Protein AF-A0A377UZG2-F1 (afdb_monomer_lite)

Organism: Klebsiella pneumoniae (NCBI:txid573)

Structure (mmCIF, N/CA/C/O backbone):
data_AF-A0A377UZG2-F1
#
_entry.id   AF-A0A377UZG2-F1
#
loop_
_atom_site.group_PDB
_atom_site.id
_atom_site.type_symbol
_atom_site.label_atom_id
_atom_site.label_alt_id
_atom_site.label_comp_id
_atom_site.label_asym_id
_atom_site.label_entity_id
_atom_site.label_seq_id
_atom_site.pdbx_PDB_ins_code
_atom_site.Cartn_x
_atom_site.Cartn_y
_atom_site.Cartn_z
_atom_site.occupancy
_atom_site.B_iso_or_equiv
_atom_site.auth_seq_id
_atom_site.auth_comp_id
_atom_site.auth_asym_id
_atom_site.auth_atom_id
_atom_site.pdbx_PDB_model_num
ATOM 1 N N . MET A 1 1 ? -2.870 3.701 -3.866 1.00 54.38 1 MET A N 1
ATOM 2 C CA . MET A 1 1 ? -2.732 3.797 -5.335 1.00 54.38 1 MET A CA 1
ATOM 3 C C . MET A 1 1 ? -1.272 4.090 -5.650 1.00 54.38 1 MET A C 1
ATOM 5 O O . MET A 1 1 ? -0.731 5.017 -5.062 1.00 54.38 1 MET A O 1
ATOM 9 N N . ILE A 1 2 ? -0.619 3.302 -6.506 1.00 61.09 2 ILE A N 1
ATOM 10 C CA . ILE A 1 2 ? 0.717 3.645 -7.017 1.00 61.09 2 ILE A CA 1
ATOM 11 C C . ILE A 1 2 ? 0.503 4.566 -8.218 1.00 61.09 2 ILE A C 1
ATOM 13 O O . ILE A 1 2 ? -0.154 4.166 -9.176 1.00 61.09 2 ILE A O 1
ATOM 17 N N . LYS A 1 3 ? 1.008 5.802 -8.161 1.00 67.12 3 LYS A N 1
ATOM 18 C CA . LYS A 1 3 ? 0.963 6.745 -9.286 1.00 67.12 3 LYS A CA 1
ATOM 19 C C . LYS A 1 3 ? 2.323 6.746 -9.978 1.00 67.12 3 LYS A C 1
ATOM 21 O O . LYS A 1 3 ? 3.295 7.241 -9.417 1.00 67.12 3 LYS A O 1
ATOM 26 N N . SER A 1 4 ? 2.395 6.213 -11.194 1.00 62.47 4 SER A N 1
ATOM 27 C CA . SER A 1 4 ? 3.550 6.397 -12.076 1.00 62.47 4 SER A CA 1
ATOM 28 C C . SER A 1 4 ? 3.412 7.723 -12.828 1.00 62.47 4 SER A C 1
ATOM 30 O O . SER A 1 4 ? 2.350 8.025 -13.371 1.00 62.47 4 SER A O 1
ATOM 32 N N . HIS A 1 5 ? 4.469 8.534 -12.866 1.00 71.62 5 HIS A N 1
ATOM 33 C CA . HIS A 1 5 ? 4.528 9.690 -13.766 1.00 71.62 5 HIS A CA 1
ATOM 34 C C . HIS A 1 5 ? 4.652 9.191 -15.218 1.00 71.62 5 HIS A C 1
ATOM 36 O O . HIS A 1 5 ? 5.273 8.155 -15.438 1.00 71.62 5 HIS A O 1
ATOM 42 N N . GLY A 1 6 ? 4.106 9.900 -16.213 1.00 62.66 6 GLY A N 1
ATOM 43 C CA . GLY A 1 6 ? 4.118 9.460 -17.625 1.00 62.66 6 GLY A CA 1
ATOM 44 C C . GLY A 1 6 ? 5.517 9.250 -18.232 1.00 62.66 6 GLY A C 1
ATOM 45 O O . GLY A 1 6 ? 5.645 8.610 -19.268 1.00 62.66 6 GLY A O 1
ATOM 46 N N . ALA A 1 7 ? 6.565 9.735 -17.556 1.00 63.75 7 ALA A N 1
ATOM 47 C CA . ALA A 1 7 ? 7.975 9.529 -17.897 1.00 63.75 7 ALA A CA 1
ATOM 48 C C . ALA A 1 7 ? 8.658 8.385 -17.106 1.00 63.75 7 ALA A C 1
ATOM 50 O O . ALA A 1 7 ? 9.881 8.248 -17.146 1.00 63.75 7 ALA A O 1
ATOM 51 N N . ALA A 1 8 ? 7.907 7.584 -16.341 1.00 67.44 8 ALA A N 1
ATOM 52 C CA . ALA A 1 8 ? 8.455 6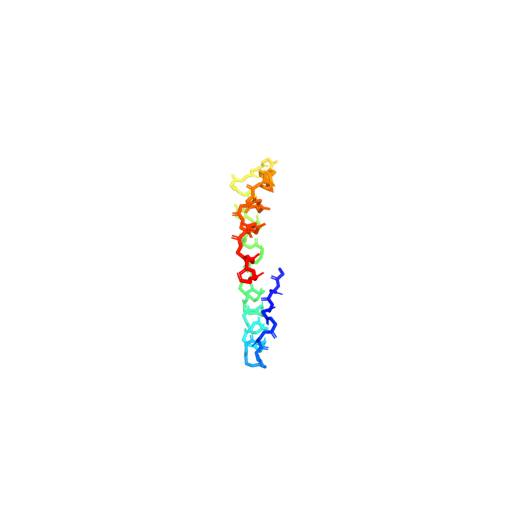.470 -15.572 1.00 67.44 8 ALA A CA 1
ATOM 53 C C . ALA A 1 8 ? 8.947 5.363 -16.517 1.00 67.44 8 ALA A C 1
ATOM 55 O O . ALA A 1 8 ? 8.162 4.636 -17.121 1.00 67.44 8 ALA A O 1
ATOM 56 N N . ASN A 1 9 ? 10.266 5.238 -16.646 1.00 81.00 9 ASN A N 1
ATOM 57 C CA . ASN A 1 9 ? 10.884 4.149 -17.396 1.00 81.00 9 ASN A CA 1
ATOM 58 C C . ASN A 1 9 ? 10.739 2.804 -16.653 1.00 81.00 9 ASN A C 1
ATOM 60 O O . ASN A 1 9 ? 10.384 2.761 -15.473 1.00 81.00 9 ASN A O 1
ATOM 64 N N . GLN A 1 10 ? 11.045 1.697 -17.338 1.00 84.69 10 GLN A N 1
ATOM 65 C CA . GLN A 1 10 ? 10.899 0.331 -16.810 1.00 84.69 10 GLN A CA 1
ATOM 66 C C . GLN A 1 10 ? 11.488 0.157 -15.399 1.00 84.69 10 GLN A C 1
ATOM 68 O O . GLN A 1 10 ? 10.882 -0.509 -14.565 1.00 84.69 10 GLN A O 1
ATOM 73 N N . ARG A 1 11 ? 12.626 0.802 -15.095 1.00 86.00 11 ARG A N 1
ATOM 74 C CA . ARG A 1 11 ? 13.265 0.712 -13.772 1.00 86.00 11 ARG A CA 1
ATOM 75 C C . ARG A 1 11 ? 12.403 1.326 -12.673 1.00 86.00 11 ARG A C 1
ATOM 77 O O . ARG A 1 11 ? 12.271 0.729 -11.611 1.00 86.00 11 ARG A O 1
ATOM 84 N N . ALA A 1 12 ? 11.797 2.485 -12.926 1.00 85.81 12 ALA A N 1
ATOM 85 C CA . ALA A 1 12 ? 10.902 3.127 -11.964 1.00 85.81 12 ALA A CA 1
ATOM 86 C C . ALA A 1 12 ? 9.669 2.256 -11.673 1.00 85.81 12 ALA A C 1
ATOM 88 O O . ALA A 1 12 ? 9.225 2.173 -10.529 1.00 85.81 12 ALA A O 1
ATOM 89 N N . PHE A 1 13 ? 9.153 1.566 -12.692 1.00 85.88 13 PHE A N 1
ATOM 90 C CA . PHE A 1 13 ? 8.029 0.650 -12.528 1.00 85.88 13 PHE A CA 1
ATOM 91 C C . PHE A 1 13 ? 8.406 -0.600 -11.718 1.00 85.88 13 PHE A C 1
ATOM 93 O O . PHE A 1 13 ? 7.708 -0.931 -10.760 1.00 85.88 13 PHE A O 1
ATOM 100 N N . SER A 1 14 ? 9.536 -1.246 -12.030 1.00 91.31 14 SER A N 1
ATOM 101 C CA . SER A 1 14 ? 10.028 -2.403 -11.267 1.00 91.31 14 SER A CA 1
ATOM 102 C C . SER A 1 14 ? 10.241 -2.067 -9.790 1.00 91.31 14 SER A C 1
ATOM 104 O O . SER A 1 14 ? 9.757 -2.785 -8.918 1.00 91.31 14 SER A O 1
ATOM 106 N N . VAL A 1 15 ? 10.870 -0.923 -9.500 1.00 92.50 15 VAL A N 1
ATOM 107 C CA . VAL A 1 15 ? 11.080 -0.454 -8.122 1.00 92.50 15 VAL A CA 1
ATOM 108 C C . VAL A 1 15 ? 9.750 -0.212 -7.403 1.00 92.50 15 VAL A C 1
ATOM 110 O O . VAL A 1 15 ? 9.610 -0.578 -6.239 1.00 92.50 15 VAL A O 1
ATOM 113 N N . ALA A 1 16 ? 8.750 0.367 -8.074 1.00 89.50 16 ALA A N 1
ATOM 114 C CA . ALA A 1 16 ? 7.440 0.598 -7.468 1.00 89.50 16 ALA A CA 1
ATOM 115 C C . ALA A 1 16 ? 6.726 -0.715 -7.100 1.00 89.50 16 ALA A C 1
ATOM 117 O O . ALA A 1 16 ?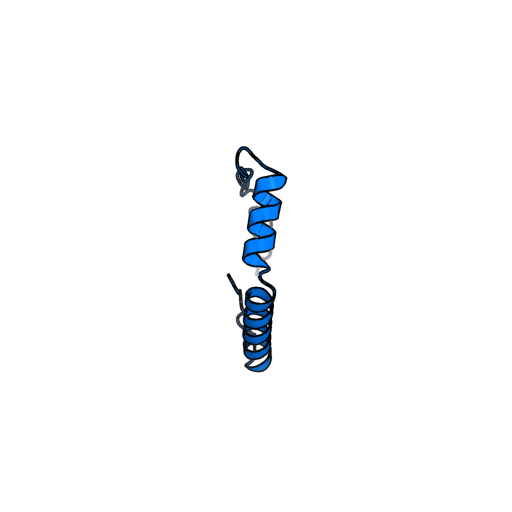 6.098 -0.798 -6.043 1.00 89.50 16 ALA A O 1
ATOM 118 N N . ILE A 1 17 ? 6.854 -1.751 -7.933 1.00 92.06 17 ILE A N 1
ATOM 119 C CA . ILE A 1 17 ? 6.317 -3.084 -7.632 1.00 92.06 17 ILE A CA 1
ATOM 120 C C . ILE A 1 17 ? 7.043 -3.695 -6.433 1.00 92.06 17 ILE A C 1
ATOM 122 O O . ILE A 1 17 ? 6.390 -4.152 -5.497 1.00 92.06 17 ILE A O 1
ATOM 126 N N . GLU A 1 18 ? 8.376 -3.674 -6.422 1.00 95.56 18 GLU A N 1
ATOM 127 C CA . GLU A 1 18 ? 9.165 -4.203 -5.304 1.00 95.56 18 GLU A CA 1
ATOM 128 C C . GLU A 1 18 ? 8.812 -3.510 -3.984 1.00 95.56 18 GLU A C 1
ATOM 130 O O . GLU A 1 18 ? 8.627 -4.165 -2.957 1.00 95.56 18 GLU A O 1
ATOM 135 N N . GLN A 1 19 ? 8.645 -2.187 -4.010 1.00 93.88 19 GLN A N 1
ATOM 136 C CA . GLN A 1 19 ? 8.208 -1.421 -2.846 1.00 93.88 19 GLN A CA 1
AT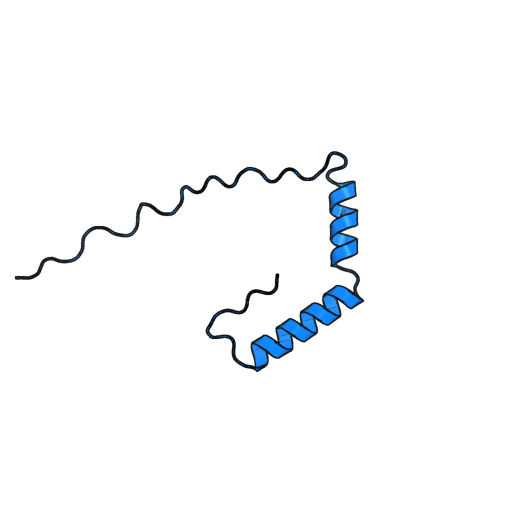OM 137 C C . GLN A 1 19 ? 6.802 -1.817 -2.391 1.00 93.88 19 GLN A C 1
ATOM 139 O O . GLN A 1 19 ? 6.563 -1.944 -1.190 1.00 93.88 19 GLN A O 1
ATOM 144 N N . ALA A 1 20 ? 5.879 -2.053 -3.323 1.00 92.38 20 ALA A N 1
ATOM 145 C CA . ALA A 1 20 ? 4.530 -2.496 -2.994 1.00 92.38 20 ALA A CA 1
ATOM 146 C C . ALA A 1 20 ? 4.536 -3.876 -2.324 1.00 92.38 20 ALA A C 1
ATOM 148 O O . ALA A 1 20 ? 3.881 -4.071 -1.300 1.00 92.38 20 ALA A O 1
ATOM 149 N N . VAL A 1 21 ? 5.336 -4.806 -2.850 1.00 96.62 21 VAL A N 1
ATOM 150 C CA . VAL A 1 21 ? 5.527 -6.135 -2.258 1.00 96.62 21 VAL A CA 1
ATOM 151 C C . VAL A 1 21 ? 6.100 -6.013 -0.847 1.00 96.62 21 VAL A C 1
ATOM 153 O O . VAL A 1 21 ? 5.541 -6.587 0.087 1.00 96.62 21 VAL A O 1
ATOM 156 N N . GLN A 1 22 ? 7.152 -5.213 -0.651 1.00 96.25 22 GLN A N 1
ATOM 157 C CA . GLN A 1 22 ? 7.733 -4.988 0.676 1.00 96.25 22 GLN A CA 1
ATOM 158 C C . GLN A 1 22 ? 6.734 -4.349 1.653 1.00 96.25 22 GLN A C 1
ATOM 160 O O . GLN A 1 22 ? 6.706 -4.714 2.828 1.00 96.25 22 GLN A O 1
ATOM 165 N N . ALA A 1 23 ? 5.899 -3.414 1.193 1.00 94.75 23 ALA A N 1
ATOM 166 C CA . ALA A 1 23 ? 4.884 -2.770 2.025 1.00 94.75 23 ALA A CA 1
ATOM 167 C C . ALA A 1 23 ? 3.807 -3.761 2.492 1.00 94.75 23 ALA A C 1
ATOM 169 O O . ALA A 1 23 ? 3.404 -3.721 3.657 1.00 94.75 23 ALA A O 1
ATOM 170 N N . VAL A 1 24 ? 3.380 -4.678 1.617 1.00 94.19 24 VAL A N 1
ATOM 171 C CA . VAL A 1 24 ? 2.436 -5.750 1.966 1.00 94.19 24 VAL A CA 1
ATOM 172 C C . VAL A 1 24 ? 3.085 -6.762 2.909 1.00 94.19 24 VAL A C 1
ATOM 174 O O . VAL A 1 24 ? 2.497 -7.093 3.935 1.00 94.19 24 VAL A O 1
ATOM 177 N N . GLN A 1 25 ? 4.315 -7.202 2.624 1.00 96.50 25 GLN A N 1
ATOM 178 C CA . GLN A 1 25 ? 5.048 -8.151 3.472 1.00 96.50 25 GLN A CA 1
ATOM 179 C C . GLN A 1 25 ? 5.290 -7.611 4.885 1.00 96.50 25 GLN A C 1
ATOM 181 O O . GLN A 1 25 ? 5.178 -8.346 5.859 1.00 96.50 25 GLN A O 1
ATOM 186 N N . ARG A 1 26 ? 5.574 -6.311 5.018 1.00 96.69 26 ARG A N 1
ATOM 187 C CA . ARG A 1 26 ? 5.720 -5.633 6.317 1.00 96.69 26 ARG A CA 1
ATOM 188 C C . ARG A 1 26 ? 4.382 -5.260 6.968 1.00 96.69 26 ARG A C 1
ATOM 190 O O . ARG A 1 26 ? 4.384 -4.572 7.991 1.00 96.69 26 ARG A O 1
ATOM 197 N N . GLN A 1 27 ? 3.261 -5.660 6.363 1.00 96.19 27 GLN A N 1
ATOM 198 C CA . GLN A 1 27 ? 1.896 -5.381 6.815 1.00 96.19 27 GLN A CA 1
ATOM 199 C C . GLN A 1 27 ? 1.647 -3.888 7.084 1.00 96.19 27 GLN A C 1
ATOM 201 O O . GLN A 1 27 ? 0.921 -3.505 8.003 1.00 96.19 27 GLN A O 1
ATOM 206 N N . ILE A 1 28 ? 2.285 -3.018 6.296 1.00 96.25 28 ILE A N 1
ATOM 207 C CA . ILE A 1 28 ? 2.175 -1.566 6.456 1.00 96.25 28 ILE A CA 1
ATOM 208 C C . ILE A 1 28 ? 0.716 -1.097 6.327 1.00 96.25 28 ILE A C 1
ATOM 210 O O . ILE A 1 28 ? 0.299 -0.329 7.192 1.00 96.25 28 ILE A O 1
ATOM 214 N N . PRO A 1 29 ? -0.096 -1.568 5.354 1.00 90.56 29 PRO A N 1
ATOM 215 C CA . PRO A 1 29 ? -1.503 -1.171 5.262 1.00 90.56 29 PRO A CA 1
ATOM 216 C C . PRO A 1 29 ? -2.299 -1.473 6.538 1.00 90.56 29 PRO A C 1
ATOM 218 O O . PRO A 1 29 ? -3.026 -0.614 7.026 1.00 90.56 29 PRO A O 1
ATOM 221 N N . GLN A 1 30 ? -2.114 -2.661 7.118 1.00 94.69 30 GLN A N 1
ATOM 222 C CA . GLN A 1 30 ? -2.809 -3.081 8.336 1.00 94.69 30 GLN A CA 1
ATOM 223 C C . GLN A 1 30 ? -2.349 -2.269 9.546 1.00 94.69 30 GLN A C 1
ATOM 225 O O . GLN A 1 30 ? -3.162 -1.849 10.362 1.00 94.69 30 GLN A O 1
ATOM 230 N N . ARG A 1 31 ? -1.043 -1.999 9.649 1.00 95.62 31 ARG A N 1
ATOM 231 C CA . ARG A 1 31 ? -0.489 -1.159 10.718 1.00 95.62 31 ARG A CA 1
ATOM 232 C C . ARG A 1 31 ? -0.992 0.279 10.639 1.00 95.62 31 ARG A C 1
ATOM 234 O O . ARG A 1 31 ? -1.254 0.877 11.677 1.00 95.62 31 ARG A O 1
ATOM 241 N N . ILE A 1 32 ? -1.123 0.827 9.431 1.00 92.19 32 ILE A N 1
ATOM 242 C CA . ILE A 1 32 ? -1.717 2.151 9.219 1.00 92.19 32 ILE A CA 1
ATOM 243 C C . ILE A 1 32 ? -3.184 2.130 9.649 1.00 92.19 32 ILE A C 1
ATOM 245 O O . ILE A 1 32 ? -3.571 2.990 10.432 1.00 92.19 32 ILE A O 1
ATOM 249 N N . ALA A 1 33 ? -3.967 1.137 9.213 1.00 89.19 33 ALA A N 1
ATOM 250 C CA . ALA A 1 33 ? -5.372 1.002 9.603 1.00 89.19 33 ALA A CA 1
ATOM 251 C C . ALA A 1 33 ? -5.537 0.946 11.132 1.00 89.19 33 ALA A C 1
ATOM 253 O O . ALA A 1 33 ? -6.209 1.800 11.702 1.00 89.19 33 ALA A O 1
ATOM 254 N N . ALA A 1 34 ? -4.815 0.049 11.810 1.00 91.94 34 ALA A N 1
ATOM 255 C CA . ALA A 1 34 ? -4.860 -0.075 13.268 1.00 91.94 34 ALA A CA 1
ATOM 256 C C . ALA A 1 34 ? -4.430 1.217 13.985 1.00 91.94 34 ALA A C 1
ATOM 258 O O . ALA A 1 34 ? -4.973 1.589 15.027 1.00 91.94 34 ALA A O 1
ATOM 259 N N . ARG A 1 35 ? -3.441 1.937 13.435 1.00 92.50 35 ARG A N 1
ATOM 260 C CA . ARG A 1 35 ? -3.011 3.214 14.009 1.00 92.50 35 ARG A CA 1
ATOM 261 C C . ARG A 1 35 ? -4.067 4.300 13.828 1.00 92.50 35 ARG A C 1
ATOM 263 O O . ARG A 1 35 ? -4.257 5.085 14.750 1.00 92.50 35 ARG A O 1
ATOM 270 N N . LEU A 1 36 ? -4.733 4.347 12.679 1.00 90.50 36 LEU A N 1
ATOM 271 C CA . LEU A 1 36 ? -5.817 5.292 12.425 1.00 90.50 36 LEU A CA 1
ATOM 272 C C . LEU A 1 36 ? -7.018 5.018 13.334 1.00 90.50 36 LEU A C 1
ATOM 274 O O . LEU A 1 36 ? -7.513 5.959 13.940 1.00 90.50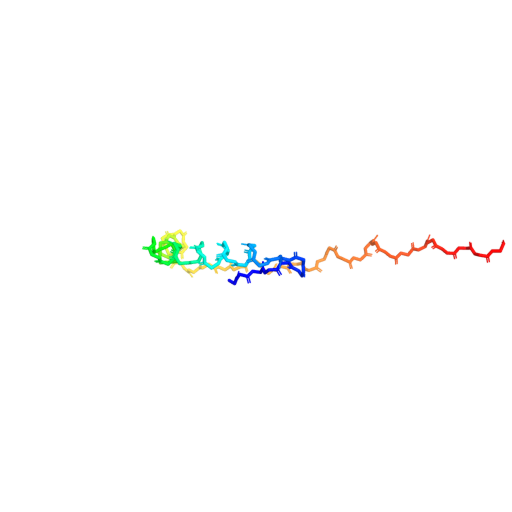 36 LEU A O 1
ATOM 278 N N . GLU A 1 37 ? -7.409 3.757 13.524 1.00 89.62 37 GLU A N 1
ATOM 279 C CA . GLU A 1 37 ? -8.465 3.367 14.475 1.00 89.62 37 GLU A CA 1
ATOM 280 C C . GLU A 1 37 ? -8.143 3.817 15.908 1.00 89.62 37 GLU A C 1
ATOM 282 O O . GLU A 1 37 ? -8.997 4.353 16.609 1.00 89.62 37 GLU A O 1
ATOM 287 N N . SER A 1 38 ? -6.884 3.662 16.337 1.00 91.06 38 SER A N 1
ATOM 288 C CA . SER A 1 38 ? -6.441 4.101 17.666 1.00 91.06 38 SER A CA 1
ATOM 289 C C . SER A 1 38 ? -6.418 5.623 17.835 1.00 91.06 38 SER A C 1
ATOM 291 O O . SER A 1 38 ? -6.615 6.097 18.952 1.00 91.06 38 SER A O 1
ATOM 293 N N . LEU A 1 39 ? -6.095 6.381 16.784 1.00 91.38 39 LEU A N 1
ATOM 294 C CA . LEU A 1 39 ? -6.010 7.845 16.847 1.00 91.38 39 LEU A CA 1
ATOM 295 C C . LEU A 1 39 ? -7.376 8.514 16.665 1.00 91.38 39 LEU A C 1
ATOM 297 O O . LEU A 1 39 ? -7.601 9.594 17.205 1.00 91.38 39 LEU A O 1
ATOM 301 N N . TYR A 1 40 ? -8.276 7.863 15.931 1.00 89.06 40 TYR A N 1
ATOM 302 C CA . TYR A 1 40 ? -9.594 8.370 15.572 1.00 89.06 40 TYR A CA 1
ATOM 303 C C . TYR A 1 40 ? -10.657 7.292 15.839 1.00 89.06 40 TYR A C 1
ATOM 305 O O . TYR A 1 40 ? -11.179 6.688 14.901 1.00 89.06 40 TYR A O 1
ATOM 313 N N . PRO A 1 41 ? -11.011 7.038 17.112 1.00 78.06 41 PRO A N 1
ATOM 314 C CA . PRO A 1 41 ? -11.946 5.970 17.481 1.00 78.06 41 PRO A CA 1
ATOM 315 C C . PRO A 1 41 ? -13.377 6.192 16.961 1.00 78.06 41 PRO A C 1
ATOM 317 O O . PRO A 1 41 ? -14.155 5.246 16.897 1.00 78.06 41 PRO A O 1
ATOM 320 N N . ALA A 1 42 ? -13.723 7.425 16.575 1.00 82.56 42 ALA A N 1
ATOM 321 C CA . ALA A 1 42 ? -14.999 7.770 15.945 1.00 82.56 42 ALA A CA 1
ATOM 322 C C . ALA A 1 42 ? -14.956 7.730 14.400 1.00 82.56 42 ALA A C 1
ATOM 324 O O . ALA A 1 42 ? -15.954 8.040 13.758 1.00 82.56 42 ALA A O 1
ATOM 325 N N . GLY A 1 43 ? -13.822 7.340 13.803 1.00 74.44 43 GLY A N 1
ATOM 326 C CA . GLY A 1 43 ? -13.570 7.424 12.364 1.00 74.44 43 GLY A CA 1
ATOM 327 C C . GLY A 1 43 ? -12.749 8.659 11.975 1.00 74.44 43 GLY A C 1
ATOM 328 O O . GLY A 1 43 ? -12.711 9.661 12.689 1.00 74.44 43 GLY A O 1
ATOM 329 N N . PHE A 1 44 ? -12.043 8.564 10.845 1.00 75.25 44 PHE A N 1
ATOM 330 C CA . PHE A 1 44 ? -11.278 9.669 10.264 1.00 75.25 44 PHE A CA 1
ATOM 331 C C . PHE A 1 44 ? -12.170 10.442 9.287 1.00 75.25 44 PHE A C 1
ATOM 333 O O . PHE A 1 44 ? -12.401 9.979 8.170 1.00 75.25 44 PHE A O 1
ATOM 340 N N . GLU A 1 45 ? -12.675 11.603 9.700 1.00 73.81 45 GLU A N 1
ATOM 341 C CA . GLU A 1 45 ? -13.367 12.520 8.791 1.00 73.81 45 GLU A CA 1
ATOM 342 C C . GLU A 1 45 ? -12.320 13.301 7.993 1.00 73.81 45 GLU A C 1
ATOM 344 O O . GLU A 1 45 ? -11.522 14.052 8.560 1.00 73.81 45 GLU A O 1
ATOM 349 N N . LEU A 1 46 ? -12.277 13.091 6.672 1.00 63.00 46 LEU A N 1
ATOM 350 C CA . LEU A 1 46 ? -11.458 13.938 5.813 1.00 63.00 46 LEU A CA 1
ATOM 351 C C . LEU A 1 46 ? -12.077 15.340 5.812 1.00 63.00 46 LEU A C 1
ATOM 353 O O . LEU A 1 46 ? -13.248 15.455 5.450 1.00 63.00 46 LEU A O 1
ATOM 357 N N . PRO A 1 47 ? -11.324 16.401 6.154 1.00 64.06 47 PRO A N 1
ATOM 358 C CA . PRO A 1 47 ? -11.798 17.752 5.908 1.00 64.06 47 PRO A CA 1
ATOM 359 C C . PRO A 1 47 ? -12.046 17.891 4.405 1.00 64.06 47 PRO A C 1
ATOM 361 O O . PRO A 1 47 ? -11.180 17.534 3.595 1.00 64.06 47 PRO A O 1
ATOM 364 N N . GLU A 1 48 ? -13.247 18.341 4.040 1.00 62.44 48 GLU A N 1
ATOM 365 C CA . GLU A 1 48 ? -13.608 18.580 2.647 1.00 62.44 48 GLU A CA 1
ATOM 366 C C . GLU A 1 48 ? -12.528 19.462 2.020 1.00 62.44 48 GLU A C 1
ATOM 368 O O . GLU A 1 48 ? -12.156 20.511 2.545 1.00 62.44 48 GLU A O 1
ATOM 373 N N . SER A 1 49 ? -11.913 18.954 0.954 1.00 60.56 49 SER A N 1
ATOM 374 C CA . SER A 1 49 ? -10.823 19.649 0.287 1.00 60.56 49 SER A CA 1
ATOM 375 C C . SER A 1 49 ? -11.410 20.838 -0.467 1.00 60.56 49 SER A C 1
ATOM 377 O O . SER A 1 49 ? -11.869 20.676 -1.598 1.00 60.56 49 SER A O 1
ATOM 379 N N . ASP A 1 50 ? -11.405 22.017 0.157 1.00 55.69 50 ASP A N 1
ATOM 380 C CA . ASP A 1 50 ? -11.723 23.272 -0.523 1.00 55.69 50 ASP A CA 1
ATOM 381 C C . ASP A 1 50 ? -10.824 23.403 -1.755 1.00 55.69 50 ASP A C 1
ATOM 383 O O . ASP A 1 50 ? -9.595 23.512 -1.695 1.00 55.69 50 ASP A O 1
ATOM 387 N N . SER A 1 51 ? -11.465 23.291 -2.911 1.00 60.38 51 SER A N 1
ATOM 388 C CA . SER A 1 51 ? -10.846 23.127 -4.218 1.00 60.38 51 SER A CA 1
ATOM 389 C C . SER A 1 51 ? -10.487 24.480 -4.834 1.00 60.38 51 SER A C 1
ATOM 391 O O . SER A 1 51 ? -10.712 24.679 -6.019 1.00 60.38 51 SER A O 1
ATOM 393 N N . ASP A 1 52 ? -9.929 25.424 -4.074 1.00 57.34 52 ASP A N 1
ATOM 394 C CA . ASP A 1 52 ? -9.779 26.819 -4.524 1.00 57.34 52 ASP A CA 1
ATOM 395 C C . ASP A 1 52 ? -8.320 27.255 -4.732 1.00 57.34 52 ASP A C 1
ATOM 397 O O . ASP A 1 52 ? -7.884 28.301 -4.254 1.00 57.34 52 ASP A O 1
ATOM 401 N N . VAL A 1 53 ? -7.523 26.476 -5.477 1.00 59.22 53 VAL A N 1
ATOM 402 C CA . VAL A 1 53 ? -6.131 26.874 -5.812 1.00 59.22 53 VAL A CA 1
ATOM 403 C C . VAL A 1 53 ? -5.840 26.914 -7.319 1.00 59.22 53 VAL A C 1
ATOM 405 O O . VAL A 1 53 ? -4.686 27.008 -7.726 1.00 59.22 53 VAL A O 1
ATOM 408 N N . ASN A 1 54 ? -6.848 26.934 -8.200 1.00 54.38 54 ASN A N 1
ATOM 409 C CA . ASN A 1 54 ? -6.584 27.042 -9.645 1.00 54.38 54 ASN A CA 1
ATOM 410 C C . ASN A 1 54 ? -7.437 28.081 -10.390 1.00 54.38 54 ASN A C 1
ATOM 412 O O . ASN A 1 54 ? -8.215 27.734 -11.271 1.00 54.38 54 ASN A O 1
ATOM 416 N N . ALA A 1 55 ? -7.261 29.368 -10.066 1.00 55.25 55 ALA A N 1
ATOM 417 C CA . ALA A 1 55 ? -7.869 30.466 -10.834 1.00 55.25 55 ALA A CA 1
ATOM 418 C C . ALA A 1 55 ? -6.949 31.679 -11.100 1.00 55.25 55 ALA A C 1
ATOM 420 O O . ALA A 1 55 ? -7.429 32.717 -11.546 1.00 55.25 55 ALA A O 1
ATOM 421 N N . ARG A 1 56 ? -5.632 31.607 -10.843 1.00 58.53 56 ARG A N 1
ATOM 422 C CA . ARG A 1 56 ? -4.748 32.793 -10.979 1.00 58.53 56 ARG A CA 1
ATOM 423 C C . ARG A 1 56 ? -3.542 32.681 -11.906 1.00 58.53 56 ARG A C 1
ATOM 425 O O . ARG A 1 56 ? -2.741 33.606 -11.947 1.00 58.53 56 ARG A O 1
ATOM 432 N N . GLN A 1 57 ? -3.421 31.631 -12.711 1.00 59.44 57 GLN A N 1
ATOM 433 C CA . GLN A 1 57 ? -2.337 31.549 -13.696 1.00 59.44 57 GLN A CA 1
ATOM 434 C C . GLN A 1 57 ? -2.864 31.136 -15.064 1.00 59.44 57 GLN A C 1
ATOM 436 O O . GLN A 1 57 ? -2.653 30.002 -15.475 1.00 59.44 57 GLN A O 1
ATOM 441 N N . GLN A 1 58 ? -3.581 32.048 -15.730 1.00 58.75 58 GLN A N 1
ATOM 442 C CA . GLN A 1 58 ? -3.761 32.092 -17.190 1.00 58.75 58 GLN A CA 1
ATOM 443 C C . GLN A 1 58 ? -4.615 33.310 -17.584 1.00 58.75 58 GLN A C 1
ATOM 445 O O . GLN A 1 58 ? -5.807 33.209 -17.856 1.00 58.75 58 GLN A O 1
ATOM 450 N N . SER A 1 59 ? -4.011 34.496 -17.607 1.00 50.69 59 SER A N 1
ATOM 451 C CA . SER A 1 59 ? -4.479 35.580 -18.476 1.00 50.69 59 SER A CA 1
ATOM 452 C C . SER A 1 59 ? -3.362 36.587 -18.698 1.00 50.69 59 SER A C 1
ATOM 454 O O . SER A 1 59 ? -2.943 37.264 -17.765 1.00 50.69 59 SER A O 1
ATOM 456 N N . GLY A 1 60 ? -2.920 36.689 -19.954 1.00 49.97 60 GLY A N 1
ATOM 457 C CA . GLY A 1 60 ? -2.416 37.950 -20.489 1.00 49.97 60 GLY A CA 1
ATOM 458 C C . GLY A 1 60 ? -0.928 38.056 -20.809 1.00 49.97 60 GLY A C 1
ATOM 459 O O . GLY A 1 60 ? -0.306 39.018 -20.382 1.00 49.97 60 GLY A O 1
ATOM 460 N N . THR A 1 61 ? -0.368 37.181 -21.645 1.00 62.91 61 THR A N 1
ATOM 461 C CA . THR A 1 61 ? 0.690 37.628 -22.571 1.00 62.91 61 THR A CA 1
ATOM 462 C C . THR A 1 61 ? 0.396 37.063 -23.947 1.00 62.91 61 THR A C 1
ATOM 464 O O . THR A 1 61 ? 0.666 35.895 -24.178 1.00 62.91 61 THR A O 1
ATOM 467 N N . ASN A 1 62 ? -0.217 37.869 -24.814 1.00 48.03 62 ASN A N 1
ATOM 468 C CA . ASN A 1 62 ? -0.205 37.719 -26.271 1.00 48.03 62 ASN A CA 1
ATOM 469 C C . ASN A 1 62 ? -0.645 39.066 -26.866 1.00 48.03 62 ASN A C 1
ATOM 471 O O . ASN A 1 62 ? -1.832 39.307 -27.064 1.00 48.03 62 ASN A O 1
ATOM 475 N N . GLY A 1 63 ? 0.321 39.959 -27.081 1.00 45.06 63 GLY A N 1
ATOM 476 C CA . GLY A 1 63 ? 0.187 41.131 -27.943 1.00 45.06 63 GLY A CA 1
ATOM 477 C C . GLY A 1 63 ? 1.109 40.931 -29.140 1.00 45.06 63 GLY A C 1
ATOM 478 O O . GLY A 1 63 ? 2.317 40.799 -28.959 1.00 45.06 63 GLY A O 1
ATOM 479 N N . HIS A 1 64 ? 0.508 40.823 -30.319 1.00 41.22 64 HIS A N 1
ATOM 480 C CA . HIS A 1 64 ? 1.127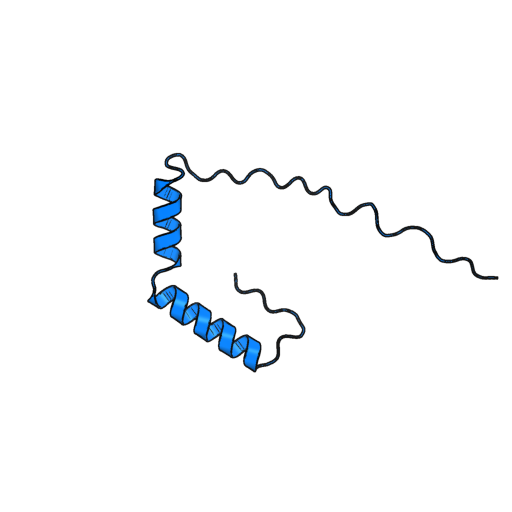 40.652 -31.628 1.00 41.22 64 HIS A CA 1
ATOM 481 C C . HIS A 1 64 ? 0.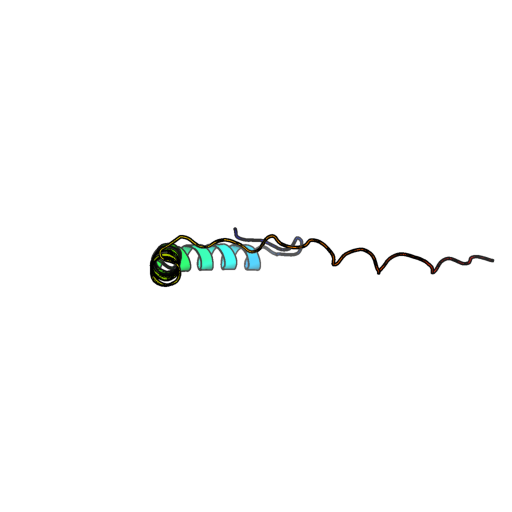709 41.867 -32.466 1.00 41.22 64 HIS A C 1
ATOM 483 O O . HIS A 1 64 ? -0.478 41.971 -32.769 1.00 41.22 64 HIS A O 1
ATOM 489 N N . ASP A 1 65 ? 1.648 42.794 -32.685 1.00 50.53 65 ASP A N 1
ATOM 490 C CA . ASP A 1 65 ? 1.948 43.621 -33.881 1.00 50.53 65 ASP A CA 1
ATOM 491 C C . ASP A 1 65 ? 2.844 44.801 -33.455 1.00 50.53 65 ASP A C 1
ATOM 493 O O . ASP A 1 65 ? 2.411 45.606 -32.595 1.00 50.53 65 ASP A O 1
#

Secondary structure (DSSP, 8-state):
-----TT--HHHHHHHHHHHHHHHHTTHHHHHHHHHHHH-TT---PPP----S-SSS--------

Sequence (65 aa):
MIKSHGAANQRAFSVAIEQAVQAVQRQIPQRIAARLESLYPAGFELPESDSDVNARQQSGTNGHD

Radius of gyration: 20.81 Å; chains: 1; bounding box: 28×52×52 Å

Foldseek 3Di:
DDDDDPPQDPVNVVVSVVVVVVCVVVVVVVVVVVVQCVVCVVDDDDDPPPPPDPDPPDDDDDDDD

pLDDT: mean 76.13, std 16.98, range [41.22, 96.69]